Protein AF-A0A8J2A4Y1-F1 (afdb_monomer_lite)

Sequence (73 aa):
MKCMKAVNQCVGRAIRHKNDWAALLLLDQRYASGRVKEDISSWLRSRFQPMRWDTDTTKQGLRTFFCERWRDS

Structure (mmCIF, N/CA/C/O backbone):
data_AF-A0A8J2A4Y1-F1
#
_entry.id   AF-A0A8J2A4Y1-F1
#
loop_
_atom_site.group_PDB
_atom_site.id
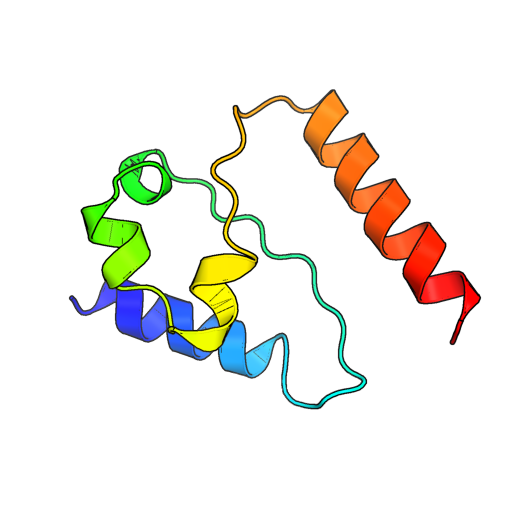_atom_site.type_symbol
_atom_site.label_atom_id
_atom_site.label_alt_id
_atom_site.label_comp_id
_atom_site.label_asym_id
_atom_site.label_entity_id
_atom_site.label_seq_id
_atom_site.pdbx_PDB_ins_code
_atom_site.Cartn_x
_atom_site.Cartn_y
_atom_site.Cartn_z
_atom_site.occupancy
_atom_site.B_iso_or_equiv
_atom_site.auth_seq_id
_atom_site.auth_comp_id
_atom_site.auth_asym_id
_atom_site.auth_atom_id
_atom_site.pdbx_PDB_model_num
ATOM 1 N N . MET A 1 1 ? -14.143 -7.532 12.082 1.00 56.50 1 MET A N 1
ATOM 2 C CA . MET A 1 1 ? -12.975 -7.852 11.223 1.00 56.50 1 MET A CA 1
ATOM 3 C C . MET A 1 1 ? -13.281 -8.358 9.798 1.00 56.50 1 MET A C 1
ATOM 5 O O . MET A 1 1 ? -12.329 -8.575 9.061 1.00 56.50 1 MET A O 1
ATOM 9 N N . LYS A 1 2 ? -14.537 -8.534 9.332 1.00 73.38 2 LYS A N 1
ATOM 10 C CA . LYS A 1 2 ? -14.788 -9.003 7.942 1.00 73.38 2 LYS A CA 1
ATOM 11 C C . LYS A 1 2 ? -14.302 -8.017 6.860 1.00 73.38 2 LYS A C 1
ATOM 13 O O . LYS A 1 2 ? -13.745 -8.455 5.863 1.00 73.38 2 LYS A O 1
ATOM 18 N N . CYS A 1 3 ? -14.433 -6.708 7.101 1.00 86.38 3 CYS A N 1
ATOM 19 C CA . CYS A 1 3 ? -14.015 -5.662 6.158 1.00 86.38 3 CYS A CA 1
ATOM 20 C C . CYS A 1 3 ? -12.510 -5.722 5.838 1.00 86.38 3 CYS A C 1
ATOM 22 O O . CYS A 1 3 ? -12.125 -5.834 4.681 1.00 86.38 3 CYS A O 1
ATOM 24 N N . MET A 1 4 ? -11.653 -5.768 6.862 1.00 90.69 4 MET A N 1
ATOM 25 C CA . MET A 1 4 ? -10.197 -5.759 6.665 1.00 90.69 4 MET A CA 1
ATOM 26 C C . MET A 1 4 ? -9.666 -7.024 5.987 1.00 90.69 4 MET A C 1
ATOM 28 O O . MET A 1 4 ? -8.692 -6.960 5.242 1.00 90.69 4 MET A O 1
ATOM 32 N N . LYS A 1 5 ? -10.339 -8.170 6.161 1.00 90.38 5 LYS A N 1
ATOM 33 C CA . LYS A 1 5 ? -10.032 -9.377 5.380 1.00 90.38 5 LYS A CA 1
ATOM 34 C C . LYS A 1 5 ? -10.272 -9.152 3.886 1.00 90.38 5 LYS A C 1
ATOM 36 O O . LYS A 1 5 ? -9.402 -9.494 3.094 1.00 90.38 5 LYS A O 1
ATOM 41 N N . ALA A 1 6 ? -11.398 -8.540 3.515 1.00 91.50 6 ALA A N 1
ATOM 42 C CA . ALA A 1 6 ? -11.698 -8.209 2.123 1.00 91.50 6 ALA A CA 1
ATOM 43 C C . ALA A 1 6 ? -10.703 -7.183 1.553 1.00 91.50 6 ALA A C 1
ATOM 45 O O . ALA A 1 6 ? -10.192 -7.376 0.457 1.00 91.50 6 ALA A O 1
ATOM 46 N N . VAL A 1 7 ? -10.349 -6.148 2.325 1.00 91.06 7 VAL A N 1
ATOM 47 C CA . VAL A 1 7 ? -9.328 -5.159 1.927 1.00 91.06 7 VAL A CA 1
ATOM 48 C C . VAL A 1 7 ? -8.001 -5.852 1.627 1.00 91.06 7 VAL A C 1
ATOM 50 O O . VAL A 1 7 ? -7.469 -5.704 0.531 1.00 91.06 7 VAL A O 1
ATOM 53 N N . ASN A 1 8 ? -7.502 -6.671 2.557 1.00 92.19 8 ASN A N 1
ATOM 54 C CA . ASN A 1 8 ? -6.250 -7.407 2.376 1.00 92.19 8 ASN A CA 1
ATOM 55 C C . ASN A 1 8 ? -6.304 -8.372 1.175 1.00 92.19 8 ASN A C 1
ATOM 57 O O . ASN A 1 8 ? -5.314 -8.511 0.458 1.00 92.19 8 ASN A O 1
ATOM 61 N N . GLN A 1 9 ? -7.456 -8.997 0.915 1.00 91.44 9 GLN A N 1
ATOM 62 C CA . G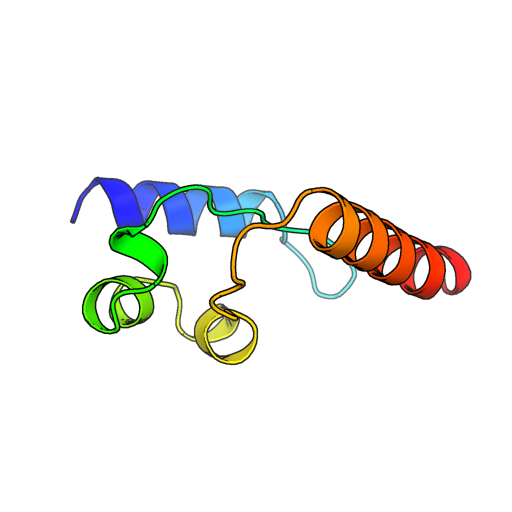LN A 1 9 ? -7.657 -9.826 -0.276 1.00 91.44 9 GLN A CA 1
ATOM 63 C C . GLN A 1 9 ? -7.575 -9.003 -1.566 1.00 91.44 9 GLN A C 1
ATOM 65 O O . GLN A 1 9 ? -6.861 -9.403 -2.483 1.00 91.44 9 GLN A O 1
ATOM 70 N N . CYS A 1 10 ? -8.240 -7.845 -1.632 1.00 91.81 10 CYS A N 1
ATOM 71 C CA . CYS A 1 10 ? -8.176 -6.950 -2.789 1.00 91.81 10 CYS A CA 1
ATOM 72 C C . CYS A 1 10 ? -6.746 -6.458 -3.050 1.00 91.81 10 CYS A C 1
ATOM 74 O O . CYS A 1 10 ? -6.294 -6.489 -4.193 1.00 91.81 10 CYS A O 1
ATOM 76 N N . VAL A 1 11 ? -5.998 -6.086 -2.003 1.00 91.00 11 VAL A N 1
ATOM 77 C CA . VAL A 1 11 ? -4.581 -5.701 -2.142 1.00 91.00 11 VAL A CA 1
ATOM 78 C C . VAL A 1 11 ? -3.768 -6.832 -2.777 1.00 91.00 11 VAL A C 1
ATOM 80 O O . VAL A 1 11 ? -3.047 -6.595 -3.742 1.00 91.00 11 VAL A O 1
ATOM 83 N N . GLY A 1 12 ? -3.924 -8.070 -2.297 1.00 89.56 12 GLY A N 1
ATOM 84 C CA . GLY A 1 12 ? -3.228 -9.243 -2.846 1.00 89.56 12 GLY A CA 1
ATOM 85 C C . GLY A 1 12 ? -3.706 -9.687 -4.238 1.00 89.56 12 GLY A C 1
ATOM 86 O O . GLY A 1 12 ? -3.166 -10.637 -4.810 1.00 89.56 12 GLY A O 1
ATOM 87 N N . ARG A 1 13 ? -4.751 -9.058 -4.788 1.00 89.00 13 ARG A N 1
ATOM 88 C CA . ARG A 1 13 ? -5.129 -9.175 -6.205 1.00 89.00 13 ARG A CA 1
ATOM 89 C C . ARG A 1 13 ? -4.499 -8.072 -7.050 1.00 89.00 13 ARG A C 1
ATOM 91 O O . ARG A 1 13 ? -4.126 -8.357 -8.180 1.00 89.00 13 ARG A O 1
ATOM 98 N N . ALA A 1 14 ? -4.371 -6.863 -6.505 1.00 88.50 14 ALA A N 1
ATOM 99 C CA . ALA A 1 14 ? -3.787 -5.716 -7.196 1.00 88.50 14 ALA A CA 1
ATOM 100 C C . ALA A 1 14 ? -2.255 -5.800 -7.321 1.00 88.50 14 ALA A C 1
ATOM 102 O O . ALA A 1 14 ? -1.707 -5.367 -8.327 1.00 88.50 14 ALA A O 1
ATOM 103 N N . ILE A 1 15 ? -1.569 -6.364 -6.320 1.00 86.69 15 ILE A N 1
ATOM 104 C CA . ILE A 1 15 ? -0.112 -6.571 -6.319 1.00 86.69 15 ILE A CA 1
ATOM 105 C C . ILE A 1 15 ? 0.140 -8.055 -6.067 1.00 86.69 15 ILE A C 1
ATOM 107 O O . ILE A 1 15 ? -0.085 -8.540 -4.954 1.00 86.69 15 ILE A O 1
ATOM 111 N N . ARG A 1 16 ? 0.564 -8.793 -7.101 1.00 85.38 16 ARG A N 1
ATOM 112 C CA . ARG A 1 16 ? 0.675 -10.258 -7.045 1.00 85.38 16 ARG A CA 1
ATOM 113 C C . ARG A 1 16 ? 2.118 -10.751 -7.118 1.00 85.38 16 ARG A C 1
ATOM 115 O O . ARG A 1 16 ? 2.444 -11.739 -6.464 1.00 85.38 16 ARG A O 1
ATOM 122 N N . HIS A 1 17 ? 2.978 -10.070 -7.867 1.00 85.25 17 HIS A N 1
ATOM 123 C CA . HIS A 1 17 ? 4.384 -10.425 -8.047 1.00 85.25 17 HIS A CA 1
ATOM 124 C C . HIS A 1 17 ? 5.307 -9.229 -7.807 1.00 85.25 17 HIS A C 1
ATOM 126 O O . HIS A 1 17 ? 4.881 -8.081 -7.814 1.00 85.25 17 HIS A O 1
ATOM 132 N N . LYS A 1 18 ? 6.607 -9.500 -7.631 1.00 80.06 18 LYS A N 1
ATOM 133 C CA . LYS A 1 18 ? 7.640 -8.483 -7.353 1.00 80.06 18 LYS A CA 1
ATOM 134 C C . LYS A 1 18 ? 7.765 -7.373 -8.411 1.00 80.06 18 LYS A C 1
ATOM 136 O O . LYS A 1 18 ? 8.337 -6.334 -8.110 1.00 80.06 18 LYS A O 1
ATOM 141 N N . ASN A 1 19 ? 7.263 -7.617 -9.621 1.00 82.19 19 ASN A N 1
ATOM 142 C CA . ASN A 1 19 ? 7.294 -6.674 -10.738 1.00 82.19 19 ASN A CA 1
ATOM 143 C C . ASN A 1 19 ? 5.936 -5.980 -10.952 1.00 82.19 19 ASN A C 1
ATOM 145 O O . ASN A 1 19 ? 5.818 -5.162 -11.859 1.00 82.19 19 ASN A O 1
ATOM 149 N N . ASP A 1 20 ? 4.920 -6.305 -10.143 1.00 83.94 20 ASP A N 1
ATOM 150 C CA . ASP A 1 20 ? 3.610 -5.668 -10.221 1.00 83.94 20 ASP A CA 1
ATOM 151 C C . ASP A 1 20 ? 3.617 -4.407 -9.352 1.00 83.94 20 ASP A C 1
ATOM 153 O O . ASP A 1 20 ? 3.936 -4.451 -8.160 1.00 83.94 20 ASP A O 1
ATOM 157 N N . TRP A 1 21 ? 3.216 -3.281 -9.937 1.00 85.88 21 TRP A N 1
ATOM 158 C CA . TRP A 1 21 ? 3.086 -2.006 -9.238 1.00 85.88 21 TRP A CA 1
ATOM 159 C C . TRP A 1 21 ? 1.619 -1.593 -9.208 1.00 85.88 21 TRP A C 1
ATOM 161 O O . TRP A 1 21 ? 0.933 -1.633 -10.226 1.00 85.88 21 TRP A O 1
ATOM 171 N N . ALA A 1 22 ? 1.141 -1.141 -8.052 1.00 87.50 22 ALA A N 1
ATOM 172 C CA . ALA A 1 22 ? -0.180 -0.540 -7.934 1.00 87.50 22 ALA A CA 1
ATOM 173 C C . ALA A 1 22 ? -0.159 0.600 -6.917 1.00 87.50 22 ALA A C 1
ATOM 175 O O . ALA A 1 22 ? 0.531 0.529 -5.898 1.00 87.50 22 ALA A O 1
ATOM 176 N N . ALA A 1 23 ? -0.961 1.629 -7.178 1.00 87.94 23 ALA A N 1
ATOM 177 C CA . ALA A 1 23 ? -1.277 2.656 -6.198 1.00 87.94 23 ALA A CA 1
ATOM 178 C C . ALA A 1 23 ? -2.584 2.284 -5.483 1.00 87.94 23 ALA A C 1
ATOM 180 O O . ALA A 1 23 ? -3.587 1.994 -6.134 1.00 87.94 23 ALA A O 1
ATOM 181 N N . LEU A 1 24 ? -2.581 2.298 -4.148 1.00 88.31 24 LEU A N 1
ATOM 182 C CA . LEU A 1 24 ? -3.765 2.024 -3.333 1.00 88.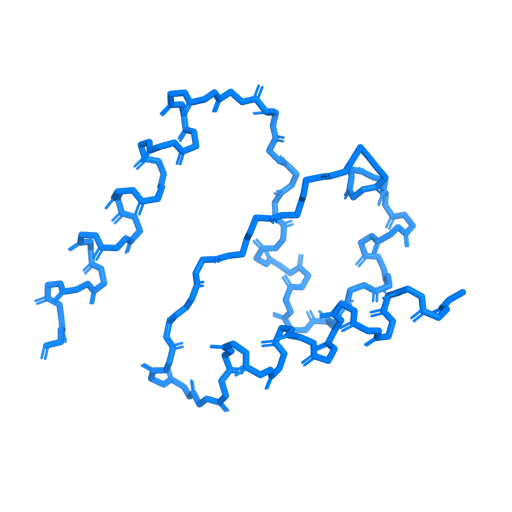31 24 LEU A CA 1
ATOM 183 C C . LEU A 1 24 ? -4.219 3.295 -2.616 1.00 88.31 24 LEU A C 1
ATOM 185 O O . LEU A 1 24 ? -3.468 3.866 -1.830 1.00 88.31 24 LEU A O 1
ATOM 189 N N . LEU A 1 25 ? -5.467 3.700 -2.851 1.00 88.50 25 LEU A N 1
ATOM 190 C CA . LEU A 1 25 ? -6.110 4.825 -2.172 1.00 88.50 25 LEU A CA 1
ATOM 191 C C . LEU A 1 25 ? -7.196 4.285 -1.240 1.00 88.50 25 LEU A C 1
ATOM 193 O O . LEU A 1 25 ? -8.225 3.792 -1.700 1.00 88.50 25 LEU A O 1
ATOM 197 N N . LEU A 1 26 ? -6.967 4.360 0.071 1.00 87.62 26 LEU A N 1
ATOM 198 C CA . LEU A 1 26 ? -7.944 3.941 1.077 1.00 87.62 26 LEU A CA 1
ATOM 199 C C . LEU A 1 26 ? -8.683 5.168 1.628 1.00 87.62 26 LEU A C 1
ATOM 201 O O . LEU A 1 26 ? -8.178 5.879 2.494 1.00 87.62 26 LEU A O 1
ATOM 205 N N . LEU A 1 27 ? -9.879 5.422 1.097 1.00 87.44 27 LEU A N 1
ATOM 206 C CA . LEU A 1 27 ? -10.658 6.637 1.353 1.00 87.44 27 LEU A CA 1
ATOM 207 C C . LEU A 1 27 ? -11.623 6.462 2.531 1.00 87.44 27 LEU A C 1
ATOM 209 O O . LEU A 1 27 ? -12.833 6.361 2.350 1.00 87.44 27 LEU A O 1
ATOM 213 N N . ASP A 1 28 ? -11.087 6.393 3.747 1.00 87.69 28 ASP A N 1
ATOM 214 C CA . ASP A 1 28 ? -11.895 6.368 4.970 1.00 87.69 28 ASP A CA 1
ATOM 215 C C . ASP A 1 28 ? -11.083 6.878 6.168 1.00 87.69 28 ASP A C 1
ATOM 217 O O . ASP A 1 28 ? -9.948 6.455 6.382 1.00 87.69 28 ASP A O 1
ATOM 221 N N . GLN A 1 29 ? -11.667 7.752 6.991 1.00 85.94 29 GLN A N 1
ATOM 222 C CA . GLN A 1 29 ? -11.002 8.314 8.175 1.00 85.94 29 GLN A CA 1
ATOM 223 C C . GLN A 1 29 ? -10.501 7.249 9.163 1.00 85.94 29 GLN A C 1
ATOM 225 O O . GLN A 1 29 ? -9.518 7.463 9.870 1.00 85.94 29 GLN A O 1
ATOM 230 N N . ARG A 1 30 ? -11.142 6.074 9.206 1.00 87.25 30 ARG A N 1
ATOM 231 C CA . ARG A 1 30 ? -10.771 4.978 10.110 1.00 87.25 30 ARG A CA 1
ATOM 232 C C . ARG A 1 30 ? -9.375 4.444 9.808 1.00 87.25 30 ARG A C 1
ATOM 234 O O . ARG A 1 30 ? -8.707 3.979 10.725 1.00 87.25 30 ARG A O 1
ATOM 241 N N . TYR A 1 31 ? -8.905 4.566 8.569 1.00 86.50 31 TYR A N 1
ATOM 242 C CA . TYR A 1 31 ? -7.548 4.185 8.180 1.00 86.50 31 TYR A CA 1
ATOM 243 C C . TYR A 1 31 ? -6.456 5.052 8.818 1.00 86.50 31 TYR A C 1
ATOM 245 O O . TYR A 1 31 ? -5.315 4.607 8.906 1.00 86.50 31 TYR A O 1
ATOM 253 N N . ALA A 1 32 ? -6.787 6.246 9.317 1.00 84.06 32 ALA A N 1
ATOM 254 C CA . ALA A 1 32 ? -5.859 7.055 10.105 1.00 84.06 32 ALA A CA 1
ATOM 255 C C . ALA A 1 32 ? -5.680 6.530 11.546 1.00 84.06 32 ALA A C 1
ATOM 257 O O . ALA A 1 32 ? -4.747 6.935 12.236 1.00 84.06 32 ALA A O 1
ATOM 258 N N . SER A 1 33 ? -6.545 5.621 12.013 1.00 85.44 33 SER A N 1
ATOM 259 C CA . SER A 1 33 ? -6.440 5.019 13.344 1.00 85.44 33 SER A CA 1
ATOM 260 C C . SER A 1 33 ? -5.365 3.931 13.390 1.00 85.44 33 SER A C 1
ATOM 262 O O . SER A 1 33 ? -5.340 3.029 12.548 1.00 85.44 33 SER A O 1
ATOM 264 N N . GLY A 1 34 ? -4.534 3.945 14.438 1.00 82.62 34 GLY A N 1
ATOM 265 C CA . GLY A 1 34 ? -3.514 2.914 14.673 1.00 82.62 34 GLY A CA 1
ATOM 266 C C . GLY A 1 34 ? -4.083 1.491 14.710 1.00 82.62 34 GLY A C 1
ATOM 267 O O . GLY A 1 34 ? -3.486 0.577 14.148 1.00 82.62 34 GLY A O 1
ATOM 268 N N . ARG A 1 35 ? -5.300 1.318 15.242 1.00 87.12 35 ARG A N 1
ATOM 269 C CA . ARG A 1 35 ? -5.977 0.014 15.305 1.00 87.12 35 ARG A CA 1
ATOM 270 C C . ARG A 1 35 ? -6.265 -0.572 13.920 1.00 87.12 35 ARG A C 1
ATOM 272 O O . ARG A 1 35 ? -6.120 -1.769 13.713 1.00 87.12 35 ARG A O 1
ATOM 279 N N . VAL A 1 36 ? -6.665 0.257 12.955 1.00 87.50 36 VAL A N 1
ATOM 280 C CA . VAL A 1 36 ? -6.946 -0.215 11.585 1.00 87.50 36 VAL A CA 1
ATOM 281 C C . VAL A 1 36 ? -5.647 -0.511 10.838 1.00 87.50 36 VAL A C 1
ATOM 283 O O . VAL A 1 36 ? -5.600 -1.440 10.034 1.00 87.50 36 VAL A O 1
ATOM 286 N N . LYS A 1 37 ? -4.568 0.219 11.143 1.00 86.50 37 LYS A N 1
ATOM 287 C CA . LYS A 1 37 ? -3.233 -0.065 10.600 1.00 86.50 37 LYS A CA 1
ATOM 288 C C . LYS A 1 37 ? -2.714 -1.442 11.034 1.00 86.50 37 LYS A C 1
ATOM 290 O O . LYS A 1 37 ? -2.046 -2.109 10.247 1.00 86.50 37 LYS A O 1
ATOM 295 N N . GLU A 1 38 ? -3.050 -1.896 12.240 1.00 89.69 38 GLU A N 1
ATOM 296 C CA . GLU A 1 38 ? -2.736 -3.255 12.703 1.00 89.69 38 GLU A CA 1
ATOM 297 C C . GLU A 1 38 ? -3.521 -4.335 11.943 1.00 89.69 38 GLU A C 1
ATOM 299 O O . GLU A 1 38 ? -3.000 -5.424 11.716 1.00 89.69 38 GLU A O 1
ATOM 304 N N . ASP A 1 39 ? -4.720 -4.032 11.448 1.00 90.88 39 ASP A N 1
ATOM 305 C CA . ASP A 1 39 ? -5.515 -4.974 10.650 1.00 90.88 39 ASP A CA 1
ATOM 306 C C . ASP A 1 39 ? -5.058 -5.074 9.176 1.00 90.88 39 ASP A C 1
ATOM 308 O O . ASP A 1 39 ? -5.491 -5.970 8.441 1.00 90.88 39 ASP A O 1
ATOM 312 N N . ILE A 1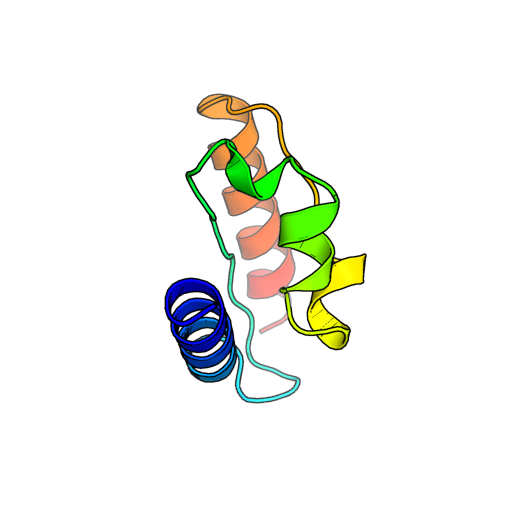 40 ? -4.174 -4.180 8.719 1.00 90.75 40 ILE A N 1
ATOM 313 C CA . ILE A 1 40 ? -3.532 -4.257 7.398 1.00 90.75 40 ILE A CA 1
ATOM 314 C C . ILE A 1 40 ? -2.425 -5.319 7.417 1.00 90.75 40 ILE A C 1
ATOM 316 O O . ILE A 1 40 ? -1.717 -5.487 8.410 1.00 90.75 40 ILE A O 1
ATOM 320 N N . SER A 1 41 ? -2.243 -6.028 6.302 1.00 89.69 41 SER A N 1
ATOM 321 C CA . SER A 1 41 ? -1.173 -7.023 6.140 1.00 89.69 41 SER A CA 1
ATOM 322 C C . SER A 1 41 ? 0.208 -6.435 6.452 1.00 89.69 41 SER A C 1
ATOM 324 O O . SER A 1 41 ? 0.557 -5.363 5.958 1.00 89.69 41 SER A O 1
ATOM 326 N N . SER A 1 42 ? 1.017 -7.149 7.242 1.00 89.50 42 SER A N 1
ATOM 327 C CA . SER A 1 42 ? 2.301 -6.662 7.778 1.00 89.50 42 SER A CA 1
ATOM 328 C C . SER A 1 42 ? 3.260 -6.124 6.713 1.00 89.50 42 SER A C 1
ATOM 330 O O . SER A 1 42 ? 3.886 -5.089 6.930 1.00 89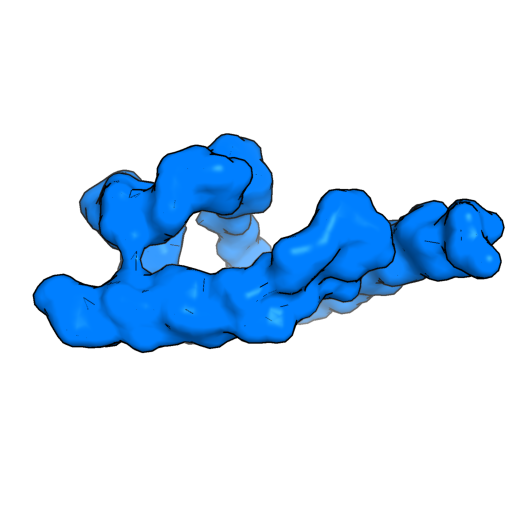.50 42 SER A O 1
ATOM 332 N N . TRP A 1 43 ? 3.319 -6.766 5.546 1.00 87.44 43 TRP A N 1
ATOM 333 C CA . TRP A 1 43 ? 4.168 -6.355 4.425 1.00 87.44 43 TRP A CA 1
ATOM 334 C C . TRP A 1 43 ? 3.794 -4.982 3.836 1.00 87.44 43 TRP A C 1
ATOM 336 O O . TRP A 1 43 ? 4.659 -4.297 3.294 1.00 87.44 43 TRP A O 1
ATOM 346 N N . LEU A 1 44 ? 2.532 -4.553 3.970 1.00 87.81 44 LEU A N 1
ATOM 347 C CA . LEU A 1 44 ? 2.054 -3.249 3.498 1.00 87.81 44 LEU A CA 1
ATOM 348 C C . LEU A 1 44 ? 2.141 -2.169 4.589 1.00 87.81 44 LEU A C 1
ATOM 350 O O . LEU A 1 44 ? 2.225 -0.984 4.269 1.00 87.81 44 LEU A O 1
ATOM 354 N N . ARG A 1 45 ? 2.161 -2.540 5.879 1.00 88.38 45 ARG A N 1
ATOM 355 C CA . ARG A 1 45 ? 2.086 -1.588 7.009 1.00 88.38 45 ARG A CA 1
ATOM 356 C C . ARG A 1 45 ? 3.165 -0.500 6.989 1.00 88.38 45 ARG A C 1
ATOM 358 O O . ARG A 1 45 ? 2.889 0.614 7.430 1.00 88.38 45 ARG A O 1
ATOM 365 N N . SER A 1 46 ? 4.369 -0.799 6.497 1.00 84.88 46 SER A N 1
ATOM 366 C CA . SER A 1 46 ? 5.474 0.171 6.393 1.00 84.88 46 SER A CA 1
ATOM 367 C C . SER A 1 46 ? 5.295 1.172 5.248 1.00 84.88 46 SER A C 1
ATOM 369 O O . SER A 1 46 ? 5.772 2.300 5.330 1.00 84.88 46 SER A O 1
ATOM 371 N N . ARG A 1 47 ? 4.581 0.775 4.190 1.00 84.50 47 ARG A N 1
ATOM 372 C CA . ARG A 1 47 ? 4.228 1.620 3.038 1.00 84.50 47 ARG A CA 1
ATOM 373 C C . ARG A 1 47 ? 2.916 2.372 3.252 1.00 84.50 47 ARG A C 1
ATOM 375 O O . ARG A 1 47 ? 2.607 3.302 2.518 1.00 84.50 47 ARG A O 1
ATOM 382 N N . PHE A 1 48 ? 2.153 1.966 4.261 1.00 84.50 48 PHE A N 1
ATOM 383 C CA . PHE A 1 48 ? 0.882 2.559 4.615 1.00 84.50 48 PHE A CA 1
ATOM 384 C C . PHE A 1 48 ? 1.076 3.905 5.322 1.00 84.50 48 PHE A C 1
ATOM 386 O O . PHE A 1 48 ? 1.367 3.959 6.526 1.00 84.50 48 PHE A O 1
ATOM 393 N N . GLN A 1 49 ? 0.922 4.989 4.562 1.00 79.06 49 GLN A N 1
ATOM 394 C CA . GLN A 1 49 ? 1.037 6.350 5.068 1.00 79.06 49 GLN A CA 1
ATOM 395 C C . GLN A 1 49 ? -0.347 6.997 5.197 1.00 79.06 49 GLN A C 1
ATOM 397 O O . GLN A 1 49 ? -1.054 7.114 4.195 1.00 79.06 49 GLN A O 1
ATOM 402 N N . PRO A 1 50 ? -0.756 7.421 6.407 1.00 75.12 50 PRO A N 1
ATOM 403 C CA . PRO A 1 50 ? -1.931 8.261 6.555 1.00 75.12 50 PRO A CA 1
ATOM 404 C C . PRO A 1 50 ? -1.644 9.603 5.881 1.00 75.12 50 PRO A C 1
ATOM 406 O O . PRO A 1 50 ? -0.774 10.358 6.309 1.00 75.12 50 PRO A O 1
ATOM 409 N N . MET A 1 51 ? -2.362 9.882 4.801 1.00 72.12 51 MET A N 1
ATOM 410 C CA . MET A 1 51 ? -2.258 11.139 4.076 1.00 72.12 51 MET A CA 1
ATOM 411 C C . MET A 1 51 ? -3.442 12.031 4.451 1.00 72.12 51 MET A C 1
ATOM 413 O O . MET A 1 51 ? -4.589 11.580 4.454 1.00 72.12 51 MET A O 1
ATOM 417 N N . ARG A 1 52 ? -3.179 13.310 4.744 1.00 71.88 52 ARG A N 1
ATOM 418 C CA . ARG A 1 52 ? -4.242 14.318 4.813 1.00 71.88 52 ARG A CA 1
ATOM 419 C C . ARG A 1 52 ? -4.838 14.450 3.415 1.00 71.88 52 ARG A C 1
ATOM 421 O O . ARG A 1 52 ? -4.106 14.744 2.476 1.00 71.88 52 ARG A O 1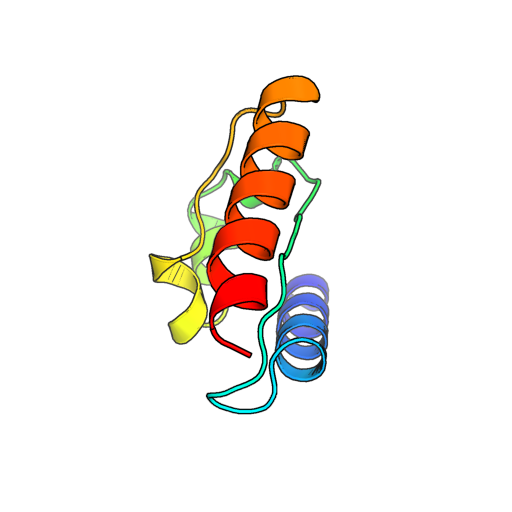
ATOM 428 N N . TRP A 1 53 ? -6.136 14.191 3.284 1.00 73.25 53 TRP A N 1
ATOM 429 C CA . TRP A 1 53 ? -6.804 14.243 1.989 1.00 73.25 53 TRP A CA 1
ATOM 430 C C . TRP A 1 53 ? -6.702 15.650 1.399 1.00 73.25 53 TRP A C 1
ATOM 432 O O . TRP A 1 53 ? -7.224 16.608 1.969 1.00 73.25 53 TRP A O 1
ATOM 442 N N . ASP A 1 54 ? -6.020 15.741 0.266 1.00 84.44 54 ASP A N 1
ATOM 443 C CA . ASP A 1 54 ? -5.954 16.921 -0.575 1.00 84.44 54 ASP A CA 1
ATOM 444 C C . ASP A 1 54 ? -5.896 16.462 -2.032 1.00 84.44 54 ASP A C 1
ATOM 446 O O . ASP A 1 54 ? -5.094 15.598 -2.399 1.00 84.44 54 ASP A O 1
ATOM 450 N N . THR A 1 55 ? -6.774 17.026 -2.858 1.00 83.19 55 THR A N 1
ATOM 451 C CA . THR A 1 55 ? -6.970 16.556 -4.233 1.00 83.19 55 THR A CA 1
ATOM 452 C C . THR A 1 55 ? -5.709 16.765 -5.063 1.00 83.19 55 THR A C 1
ATOM 454 O O . THR A 1 55 ? -5.338 15.891 -5.850 1.00 83.19 55 THR A O 1
ATOM 457 N N . ASP A 1 56 ? -5.034 17.897 -4.881 1.00 87.31 56 ASP A N 1
ATOM 458 C CA . ASP A 1 56 ? -3.886 18.266 -5.701 1.00 87.31 56 ASP A CA 1
ATOM 459 C C . ASP A 1 56 ? -2.642 17.483 -5.288 1.00 87.31 56 ASP A C 1
ATOM 461 O O . ASP A 1 56 ? -1.974 16.892 -6.138 1.00 87.31 56 ASP A O 1
ATOM 465 N N . THR A 1 57 ? -2.405 17.338 -3.985 1.00 86.00 57 THR A N 1
ATOM 466 C CA . THR A 1 57 ? -1.309 16.524 -3.448 1.00 86.00 57 THR A CA 1
ATOM 467 C C . THR A 1 57 ? -1.471 15.051 -3.830 1.00 86.00 57 THR A C 1
ATOM 469 O O . THR A 1 57 ? -0.499 14.409 -4.234 1.00 86.00 57 THR A O 1
ATOM 472 N N . THR A 1 58 ? -2.690 14.492 -3.767 1.00 86.44 58 THR A N 1
ATOM 473 C CA . THR A 1 58 ? -2.925 13.089 -4.153 1.00 86.44 58 THR A CA 1
ATOM 474 C C . THR A 1 58 ? -2.716 12.898 -5.653 1.00 86.44 58 THR A C 1
ATOM 476 O O . THR A 1 58 ? -2.054 11.942 -6.059 1.00 86.44 58 THR A O 1
ATOM 479 N N . LYS A 1 59 ? -3.217 13.818 -6.490 1.00 87.56 59 LYS A N 1
ATOM 480 C CA . LYS A 1 59 ? -2.978 13.790 -7.943 1.00 87.56 59 LYS A CA 1
ATOM 481 C C . LYS A 1 59 ? -1.488 13.869 -8.271 1.00 87.56 59 LYS A C 1
ATOM 483 O O . LYS A 1 59 ? -1.019 13.092 -9.103 1.00 87.56 59 LYS A O 1
ATOM 488 N N . GLN A 1 60 ? -0.754 14.775 -7.626 1.00 89.00 60 GLN A N 1
ATOM 489 C CA . GLN A 1 60 ? 0.690 14.924 -7.802 1.00 89.00 60 GLN A CA 1
ATOM 490 C C . GLN A 1 60 ? 1.416 13.631 -7.411 1.00 89.00 60 GLN A C 1
ATOM 492 O O . GLN A 1 60 ? 2.200 13.115 -8.201 1.00 89.00 60 GLN A O 1
ATOM 497 N N . GLY A 1 61 ? 1.104 13.062 -6.242 1.00 87.50 61 GLY A N 1
ATOM 498 C CA . GLY A 1 61 ? 1.720 11.827 -5.757 1.00 87.50 61 GLY A CA 1
ATOM 499 C C . GLY A 1 61 ? 1.476 10.629 -6.677 1.00 87.50 61 GLY A C 1
ATOM 500 O O . GLY A 1 61 ? 2.408 9.883 -6.968 1.00 87.50 61 GLY A O 1
ATOM 501 N N . LEU A 1 62 ? 0.253 10.477 -7.197 1.00 88.50 62 LEU A N 1
ATOM 502 C CA . LEU A 1 62 ? -0.067 9.437 -8.182 1.00 88.50 62 LEU A CA 1
ATOM 503 C C . LEU A 1 62 ? 0.711 9.635 -9.484 1.00 88.50 62 LEU A C 1
ATOM 505 O O . LEU A 1 62 ? 1.279 8.676 -10.003 1.00 88.50 62 LEU A O 1
ATOM 509 N N . ARG A 1 63 ? 0.768 10.871 -10.000 1.00 88.75 63 ARG A N 1
ATOM 510 C CA . ARG A 1 63 ? 1.549 11.194 -11.202 1.00 88.75 63 ARG A CA 1
ATOM 511 C C . ARG A 1 63 ? 3.020 10.860 -11.003 1.00 88.75 63 ARG A C 1
ATOM 513 O O . ARG A 1 63 ? 3.578 10.170 -11.842 1.00 88.75 63 ARG A O 1
ATOM 520 N N . THR A 1 64 ? 3.626 11.293 -9.901 1.00 88.94 64 THR A N 1
ATOM 521 C CA . THR A 1 64 ? 5.029 10.992 -9.590 1.00 88.94 64 THR A CA 1
ATOM 522 C C . THR A 1 64 ? 5.263 9.486 -9.493 1.00 88.94 64 THR A C 1
ATOM 524 O O . THR A 1 64 ? 6.136 8.969 -10.182 1.00 88.94 64 THR A O 1
ATOM 527 N N . PHE A 1 65 ? 4.430 8.767 -8.730 1.00 87.62 65 PHE A N 1
ATOM 528 C CA . PHE A 1 65 ? 4.546 7.316 -8.562 1.00 87.62 65 PHE A CA 1
ATOM 529 C C . PHE A 1 65 ? 4.535 6.570 -9.900 1.00 87.62 65 PHE A C 1
ATOM 531 O O . PHE A 1 65 ? 5.404 5.734 -10.146 1.00 87.62 65 PHE A O 1
ATOM 538 N N . PHE A 1 66 ? 3.573 6.877 -10.775 1.00 86.50 66 PHE A N 1
ATOM 539 C CA . PHE A 1 66 ? 3.482 6.207 -12.068 1.00 86.50 66 PHE A CA 1
ATOM 540 C C . PHE A 1 66 ? 4.532 6.708 -13.064 1.00 86.50 66 PHE A C 1
ATOM 542 O O . PHE A 1 66 ? 5.082 5.886 -13.779 1.00 86.50 66 PHE A O 1
ATOM 549 N N . CYS A 1 67 ? 4.880 7.997 -13.100 1.00 85.06 67 CYS A N 1
ATOM 550 C CA . CYS A 1 67 ? 5.916 8.507 -14.008 1.00 85.06 67 CYS A CA 1
ATOM 551 C C . CYS A 1 67 ? 7.306 7.929 -13.707 1.00 85.06 67 CYS A C 1
ATOM 553 O O . CYS A 1 67 ? 8.036 7.596 -14.638 1.00 85.06 67 CYS A O 1
ATOM 555 N N . GLU A 1 68 ? 7.680 7.811 -12.431 1.00 80.94 68 GLU A N 1
ATOM 556 C CA . GLU A 1 68 ? 8.969 7.237 -12.028 1.00 80.94 68 GLU A CA 1
ATOM 557 C C . GLU A 1 68 ? 9.044 5.744 -12.351 1.00 80.94 68 GLU A C 1
ATOM 559 O O . GLU A 1 68 ? 10.046 5.273 -12.874 1.00 80.94 68 GLU A O 1
ATOM 564 N N . ARG A 1 69 ? 7.968 4.999 -12.073 1.00 74.94 69 ARG A N 1
ATOM 565 C CA . ARG A 1 69 ? 7.946 3.536 -12.226 1.00 74.94 69 ARG A CA 1
ATOM 566 C C . ARG A 1 69 ? 7.662 3.074 -13.651 1.00 74.94 69 ARG A C 1
ATOM 568 O O . ARG A 1 69 ? 8.140 2.015 -14.036 1.00 74.94 69 ARG A O 1
ATOM 575 N N . TRP A 1 70 ? 6.923 3.862 -14.431 1.00 63.06 70 TRP A N 1
ATOM 576 C CA . TRP A 1 70 ? 6.684 3.594 -15.850 1.00 63.06 70 TRP A CA 1
ATOM 577 C C . TRP A 1 70 ? 7.938 3.826 -16.696 1.00 63.06 70 TRP A C 1
ATOM 579 O O . TRP A 1 70 ? 8.095 3.190 -17.727 1.00 63.06 70 TRP A O 1
ATOM 589 N N . ARG A 1 71 ? 8.852 4.712 -16.274 1.00 57.25 71 ARG A N 1
ATOM 590 C CA . ARG A 1 71 ? 10.106 4.977 -17.001 1.00 57.25 71 ARG A CA 1
ATOM 591 C C . ARG A 1 71 ? 11.090 3.801 -17.014 1.00 57.25 71 ARG A C 1
ATOM 593 O O . ARG A 1 71 ? 11.932 3.767 -17.902 1.00 57.25 71 ARG A O 1
ATOM 600 N N . ASP A 1 72 ? 10.980 2.890 -16.050 1.00 57.09 72 ASP A N 1
ATOM 601 C CA . ASP A 1 72 ? 11.856 1.721 -15.867 1.00 57.09 72 ASP A CA 1
ATOM 602 C C . ASP A 1 72 ? 11.252 0.405 -16.415 1.00 57.09 72 ASP A C 1
ATOM 604 O O . ASP A 1 72 ? 11.812 -0.668 -16.185 1.00 57.09 72 ASP A O 1
ATOM 608 N N . SER A 1 73 ? 10.097 0.462 -17.094 1.00 53.09 73 SER A N 1
ATOM 609 C CA . SER A 1 73 ? 9.429 -0.692 -17.735 1.00 53.09 73 SER A CA 1
ATOM 610 C C . SER A 1 73 ? 9.545 -0.628 -19.253 1.00 53.09 73 SER A C 1
ATOM 612 O O . SER A 1 73 ? 9.705 -1.710 -19.859 1.00 53.09 73 SER A O 1
#

pLDDT: mean 84.02, std 8.59, range [53.09, 92.19]

Secondary structure (DSSP, 8-state):
-HHHHHHHHHHHHH--STT---------GGGGSHHHHHHS-HHHHTT---PPP-HHHHHHHHHHHHHHHHTT-

Foldseek 3Di:
DVVLVVVQVVVCVQAPDPLGDDDDDDPDPCLVDPVSLVSHDPVCSVVRDDDDDDPVVVVVVVCVRCVVSVVVD

Radius of gyration: 13.29 Å; chains: 1; bounding box: 27×29×33 Å